Protein AF-A0A2W4J3F5-F1 (afdb_monomer_lite)

Foldseek 3Di:
DDDDDLVRVLCVVCVVCLVVQLVVLCVVPVDSVRSNVVSVVVSVVCSVCVVVDPD

InterPro domains:
  IPR007627 RNA polymerase sigma-70 region 2 [PF04542] (15-54)
  IPR013325 RNA polymerase sigma factor, region 2 [SSF88946] (9-55)
  IPR039425 RNA polymerase sigma-70-like [PTHR43133] (9-55)

Structure (mmCIF, N/CA/C/O backbone):
data_AF-A0A2W4J3F5-F1
#
_entry.id   AF-A0A2W4J3F5-F1
#
loop_
_atom_site.group_PDB
_atom_site.id
_atom_site.type_symbol
_atom_site.label_atom_id
_atom_site.label_alt_id
_atom_site.label_comp_id
_atom_site.label_asym_id
_atom_site.label_entity_id
_atom_site.label_seq_id
_atom_site.pdbx_PDB_ins_code
_atom_site.Cartn_x
_atom_site.Cartn_y
_atom_site.Cartn_z
_atom_site.occupancy
_atom_site.B_iso_or_equiv
_atom_site.auth_seq_id
_atom_site.auth_comp_id
_atom_site.auth_asym_id
_atom_site.auth_atom_id
_atom_site.pdbx_PDB_model_num
ATOM 1 N N . MET A 1 1 ? 2.943 6.940 -31.430 1.00 65.06 1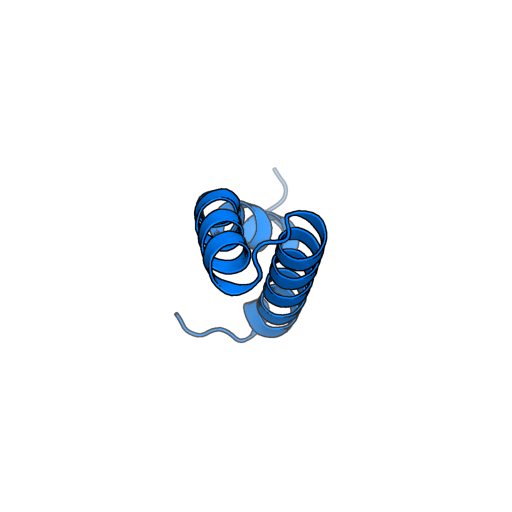 MET A N 1
ATOM 2 C CA . MET A 1 1 ? 2.512 6.588 -30.061 1.00 65.06 1 MET A CA 1
ATOM 3 C C . MET A 1 1 ? 3.777 6.509 -29.230 1.00 65.06 1 MET A C 1
ATOM 5 O O . MET A 1 1 ? 4.659 5.754 -29.616 1.00 65.06 1 MET A O 1
ATOM 9 N N . SER A 1 2 ? 3.931 7.353 -28.210 1.00 72.94 2 SER A N 1
ATOM 10 C CA . SER A 1 2 ? 5.087 7.271 -27.307 1.00 72.94 2 SER A CA 1
ATOM 11 C C . SER A 1 2 ? 4.979 6.006 -26.455 1.00 72.94 2 SER A C 1
ATOM 13 O O . SER A 1 2 ? 3.865 5.602 -26.119 1.00 72.94 2 SER A O 1
ATOM 15 N N . ALA A 1 3 ? 6.110 5.365 -26.154 1.00 73.25 3 ALA A N 1
ATOM 16 C CA . ALA A 1 3 ? 6.142 4.234 -25.231 1.00 73.25 3 ALA A CA 1
ATOM 17 C C . ALA A 1 3 ? 5.687 4.686 -23.827 1.00 73.25 3 ALA A C 1
ATOM 19 O O . ALA A 1 3 ? 5.964 5.836 -23.470 1.00 73.25 3 ALA A O 1
ATOM 20 N N . PRO A 1 4 ? 4.985 3.829 -23.059 1.00 76.50 4 PRO A N 1
ATOM 21 C CA . PRO A 1 4 ? 4.620 4.142 -21.681 1.00 76.50 4 PRO A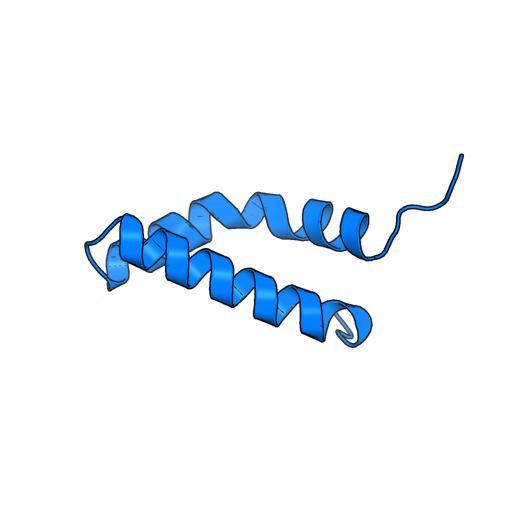 CA 1
ATOM 22 C C . PRO A 1 4 ? 5.877 4.418 -20.852 1.00 76.50 4 PRO A C 1
ATOM 24 O O . PRO A 1 4 ? 6.920 3.789 -21.050 1.00 76.50 4 PRO A O 1
ATOM 27 N N . SER A 1 5 ? 5.789 5.404 -19.964 1.00 90.06 5 SER A N 1
ATOM 28 C CA . SER A 1 5 ? 6.855 5.699 -19.011 1.00 90.06 5 SER A CA 1
ATOM 29 C C . SER A 1 5 ? 6.860 4.676 -17.869 1.00 90.06 5 SER A C 1
ATOM 31 O O . SER A 1 5 ? 5.867 3.988 -17.632 1.00 90.06 5 SER A O 1
ATOM 33 N N . ILE A 1 6 ? 7.966 4.608 -17.119 1.00 87.81 6 ILE A N 1
ATOM 34 C CA . ILE A 1 6 ? 8.058 3.794 -15.892 1.00 87.81 6 ILE A CA 1
ATOM 35 C C . ILE A 1 6 ? 6.924 4.157 -14.914 1.00 87.81 6 ILE A C 1
ATOM 37 O O . ILE A 1 6 ? 6.382 3.279 -14.245 1.00 87.81 6 ILE A O 1
ATOM 41 N N . ASP A 1 7 ? 6.520 5.430 -14.884 1.00 91.50 7 ASP A N 1
ATOM 42 C CA . ASP A 1 7 ? 5.418 5.911 -14.051 1.00 91.50 7 ASP A CA 1
ATOM 43 C C . ASP A 1 7 ? 4.068 5.331 -14.501 1.00 91.50 7 ASP A C 1
ATOM 45 O O . ASP A 1 7 ? 3.295 4.853 -13.668 1.00 91.50 7 ASP A O 1
ATOM 49 N N . ASP A 1 8 ? 3.805 5.306 -15.812 1.00 93.38 8 ASP A N 1
ATOM 50 C CA . ASP A 1 8 ? 2.570 4.740 -16.372 1.00 93.38 8 ASP A CA 1
ATOM 51 C C . ASP A 1 8 ? 2.473 3.231 -16.108 1.00 93.38 8 ASP A C 1
ATOM 53 O O . ASP A 1 8 ? 1.406 2.717 -15.758 1.00 93.38 8 ASP A O 1
ATOM 57 N N . ASP A 1 9 ? 3.592 2.514 -16.246 1.00 93.88 9 ASP A N 1
ATOM 58 C CA . ASP A 1 9 ? 3.645 1.077 -15.990 1.00 93.88 9 ASP A CA 1
ATOM 59 C C . ASP A 1 9 ? 3.472 0.746 -14.510 1.00 93.88 9 ASP A C 1
ATOM 61 O O . ASP A 1 9 ? 2.716 -0.174 -14.179 1.00 93.88 9 ASP A O 1
ATOM 65 N N . PHE A 1 10 ? 4.103 1.515 -13.618 1.00 94.88 10 PHE A N 1
ATOM 66 C CA . PHE A 1 10 ? 3.917 1.337 -12.183 1.00 94.88 10 PHE A CA 1
ATOM 67 C C . PHE A 1 10 ? 2.452 1.533 -11.796 1.00 94.88 10 PHE A C 1
ATOM 69 O O . PHE A 1 10 ? 1.873 0.662 -11.150 1.00 94.88 10 PHE A O 1
ATOM 76 N N . VAL A 1 11 ? 1.824 2.636 -12.223 1.00 94.19 11 VAL A N 1
ATOM 77 C CA . VAL A 1 11 ? 0.415 2.912 -1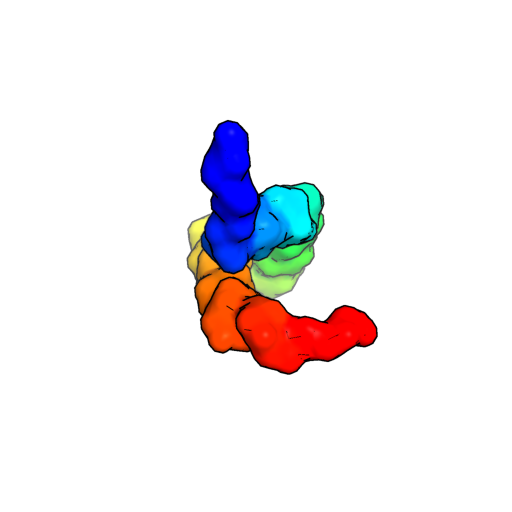1.904 1.00 94.19 11 VAL A CA 1
ATOM 78 C C . VAL A 1 11 ? -0.480 1.790 -12.420 1.00 94.19 11 VAL A C 1
ATOM 80 O O . VAL A 1 11 ? -1.294 1.264 -11.664 1.00 94.19 11 VAL A O 1
ATOM 83 N N . ARG A 1 12 ? -0.297 1.363 -13.673 1.00 95.06 12 ARG A N 1
ATOM 84 C CA . ARG A 1 12 ? -1.095 0.290 -14.283 1.00 95.06 12 ARG A CA 1
ATOM 85 C C . ARG A 1 12 ? -0.988 -1.032 -13.520 1.00 95.06 12 ARG A C 1
ATOM 87 O O . ARG A 1 12 ? -1.980 -1.749 -13.406 1.00 95.06 12 ARG A O 1
ATOM 94 N N . LEU A 1 13 ? 0.205 -1.377 -13.042 1.00 94.88 13 LEU A N 1
ATOM 95 C CA . LEU A 1 13 ? 0.442 -2.621 -12.311 1.00 94.88 13 LEU A CA 1
ATOM 96 C C . LEU A 1 13 ? 0.001 -2.529 -10.848 1.00 94.88 13 LEU A C 1
ATOM 98 O O . LEU A 1 13 ? -0.475 -3.517 -10.297 1.00 94.88 13 LEU A O 1
ATOM 102 N N . ALA A 1 14 ? 0.147 -1.363 -10.223 1.00 94.94 14 ALA A N 1
ATOM 103 C CA . ALA A 1 14 ? -0.092 -1.184 -8.800 1.00 94.94 14 ALA A CA 1
ATOM 104 C C . ALA A 1 14 ? -1.556 -0.835 -8.468 1.00 94.94 14 ALA A C 1
ATOM 106 O O . ALA A 1 14 ? -2.031 -1.200 -7.393 1.00 94.94 14 ALA A O 1
ATOM 107 N N . ASP A 1 15 ? -2.296 -0.160 -9.354 1.00 94.44 15 ASP A N 1
ATOM 108 C CA . ASP A 1 15 ? -3.678 0.290 -9.105 1.00 94.44 15 ASP A CA 1
ATOM 109 C C . ASP A 1 15 ? -4.649 -0.826 -8.652 1.00 94.44 15 ASP A C 1
ATOM 111 O O . ASP A 1 15 ? -5.366 -0.616 -7.665 1.00 94.44 15 ASP A O 1
ATOM 115 N N . PRO A 1 16 ? -4.629 -2.048 -9.232 1.00 96.62 16 PRO A N 1
ATOM 116 C CA . PRO A 1 16 ? -5.530 -3.125 -8.813 1.00 96.62 16 PRO A CA 1
ATOM 117 C C . PRO A 1 16 ? -5.408 -3.508 -7.330 1.00 96.62 16 PRO A C 1
ATOM 119 O O . PRO A 1 16 ? -6.390 -3.928 -6.716 1.00 96.62 16 PRO A O 1
ATOM 122 N N . PHE A 1 17 ? -4.225 -3.335 -6.731 1.00 96.31 17 PHE A N 1
ATOM 123 C CA . PHE A 1 17 ? -3.958 -3.711 -5.341 1.00 96.31 17 PHE A CA 1
ATOM 124 C C . PHE A 1 17 ? -4.436 -2.670 -4.325 1.00 96.31 17 PHE A C 1
ATOM 126 O O . PHE A 1 17 ? -4.546 -2.976 -3.136 1.00 96.31 17 PHE A O 1
ATOM 133 N N . ARG A 1 18 ? -4.769 -1.449 -4.763 1.00 95.25 18 ARG A N 1
ATOM 134 C CA . ARG A 1 18 ? -5.013 -0.311 -3.862 1.00 95.25 18 ARG A CA 1
ATOM 135 C C . ARG A 1 18 ? -6.132 -0.591 -2.873 1.00 95.25 18 ARG A C 1
ATOM 137 O O . ARG A 1 18 ? -6.008 -0.314 -1.682 1.00 95.25 18 ARG A O 1
ATOM 144 N N . ARG A 1 19 ? -7.234 -1.158 -3.367 1.00 96.38 19 ARG A N 1
ATOM 145 C CA . ARG A 1 19 ? -8.416 -1.453 -2.551 1.00 96.38 19 ARG A CA 1
ATOM 146 C C . ARG A 1 19 ? -8.136 -2.533 -1.510 1.00 96.38 19 ARG A C 1
ATOM 148 O O . ARG A 1 19 ? -8.610 -2.428 -0.381 1.00 96.38 19 ARG A O 1
ATOM 155 N N . GLU A 1 20 ? -7.388 -3.566 -1.884 1.00 97.75 20 GLU A N 1
ATOM 156 C CA . GLU A 1 20 ? -7.057 -4.663 -0.977 1.00 97.75 20 GLU A CA 1
ATOM 157 C C . GLU A 1 20 ? -6.049 -4.225 0.088 1.00 97.75 20 GLU A C 1
ATOM 159 O O . GLU A 1 20 ? -6.262 -4.498 1.271 1.00 97.75 20 GLU A O 1
ATOM 164 N N . LEU A 1 21 ? -5.018 -3.474 -0.308 1.00 97.88 21 LEU A N 1
ATOM 165 C CA . LEU A 1 21 ? -4.032 -2.901 0.607 1.00 97.88 21 LEU A CA 1
ATOM 166 C C . LEU A 1 21 ? -4.689 -1.945 1.603 1.00 97.88 21 LEU A C 1
ATOM 168 O O . LEU A 1 21 ? -4.459 -2.072 2.802 1.00 97.88 21 LEU A O 1
ATOM 172 N N . LEU A 1 22 ? -5.589 -1.069 1.146 1.00 98.38 22 LEU A N 1
ATOM 173 C CA . LEU A 1 22 ? -6.347 -0.193 2.041 1.00 98.38 22 LEU A CA 1
ATOM 174 C C . LEU A 1 22 ? -7.187 -0.991 3.041 1.00 98.38 22 LEU A C 1
ATOM 176 O O . LEU A 1 22 ? -7.163 -0.707 4.236 1.00 98.38 22 LEU A O 1
ATOM 180 N N . ALA A 1 23 ? -7.897 -2.024 2.579 1.00 98.38 23 ALA A N 1
ATOM 181 C CA . ALA A 1 23 ? -8.679 -2.878 3.466 1.00 98.38 23 ALA A CA 1
ATOM 182 C C . ALA A 1 23 ? -7.793 -3.629 4.478 1.00 98.38 23 ALA A C 1
ATOM 184 O O . ALA A 1 23 ? -8.201 -3.828 5.622 1.00 98.38 23 ALA A O 1
ATOM 185 N N . HIS A 1 24 ? -6.593 -4.051 4.076 1.00 98.25 24 HIS A N 1
ATOM 186 C CA . HIS A 1 24 ? -5.621 -4.693 4.956 1.00 98.25 24 HIS A CA 1
ATOM 187 C C . HIS A 1 24 ? -5.089 -3.724 6.020 1.00 98.25 24 HIS A C 1
ATOM 189 O O . HIS A 1 24 ? -5.195 -4.021 7.210 1.00 98.25 24 HIS A O 1
ATOM 195 N N . CYS A 1 25 ? -4.614 -2.545 5.613 1.00 98.38 25 CYS A N 1
ATOM 196 C CA . CYS A 1 25 ? -4.134 -1.507 6.522 1.00 98.38 25 CYS A CA 1
ATOM 197 C C . CYS A 1 25 ? -5.238 -1.054 7.489 1.00 98.38 25 CYS A C 1
ATOM 199 O O . CYS A 1 25 ? -4.994 -0.933 8.687 1.00 98.38 25 CYS A O 1
ATOM 201 N N . TYR A 1 26 ? -6.477 -0.911 7.008 1.00 98.56 26 TYR A N 1
ATOM 202 C CA . TYR A 1 26 ? -7.619 -0.574 7.856 1.00 98.56 26 TYR A CA 1
ATOM 203 C C . TYR A 1 26 ? -7.901 -1.648 8.914 1.00 98.56 26 TYR A C 1
ATOM 205 O O . TYR A 1 26 ? -8.131 -1.316 10.074 1.00 98.56 26 TYR A O 1
ATOM 213 N N . ARG A 1 27 ? -7.826 -2.940 8.558 1.00 98.50 27 ARG A N 1
ATOM 214 C CA . ARG A 1 27 ? -7.987 -4.036 9.532 1.00 98.50 27 ARG A CA 1
ATOM 215 C C . ARG A 1 27 ? -6.907 -4.036 10.618 1.00 98.50 27 ARG A C 1
ATOM 217 O O . ARG A 1 27 ? -7.188 -4.481 11.724 1.00 98.50 27 ARG A O 1
ATOM 224 N N . MET A 1 28 ? -5.697 -3.571 10.309 1.00 97.94 28 MET A N 1
ATOM 225 C CA . MET A 1 28 ? -4.588 -3.509 11.267 1.00 97.94 28 MET A CA 1
ATOM 226 C C . MET A 1 28 ? -4.651 -2.278 12.173 1.00 97.94 28 MET A C 1
ATOM 228 O O . MET A 1 28 ? -4.350 -2.380 13.358 1.00 97.94 28 MET A O 1
ATOM 232 N N . LEU A 1 29 ? -5.009 -1.121 11.610 1.00 98.19 29 LEU A N 1
ATOM 233 C CA . LEU A 1 29 ? -4.902 0.176 12.283 1.00 98.19 29 LEU A CA 1
ATOM 234 C C . LEU A 1 29 ? -6.227 0.653 12.890 1.00 98.19 29 LEU A C 1
ATOM 236 O O . LEU A 1 29 ? -6.224 1.468 13.805 1.00 98.19 29 LEU A O 1
ATOM 240 N N . GLY A 1 30 ? -7.368 0.176 12.382 1.00 98.12 30 GLY A N 1
ATOM 241 C CA . GLY A 1 30 ? -8.701 0.601 12.824 1.00 98.12 30 GLY A CA 1
ATOM 242 C C . GLY A 1 30 ? -9.085 2.033 12.422 1.00 98.12 30 GLY A C 1
ATOM 243 O O . GLY A 1 30 ? -10.168 2.496 12.771 1.00 98.12 30 GLY A O 1
ATOM 244 N N . SER A 1 31 ? -8.229 2.724 11.667 1.00 98.19 31 SER A N 1
ATOM 245 C CA . SER A 1 31 ? -8.375 4.116 11.239 1.00 98.19 31 SER A CA 1
ATOM 246 C C . SER A 1 31 ? -8.215 4.202 9.726 1.00 98.19 31 SER A C 1
ATOM 248 O O . SER A 1 31 ? -7.261 3.663 9.166 1.00 98.19 3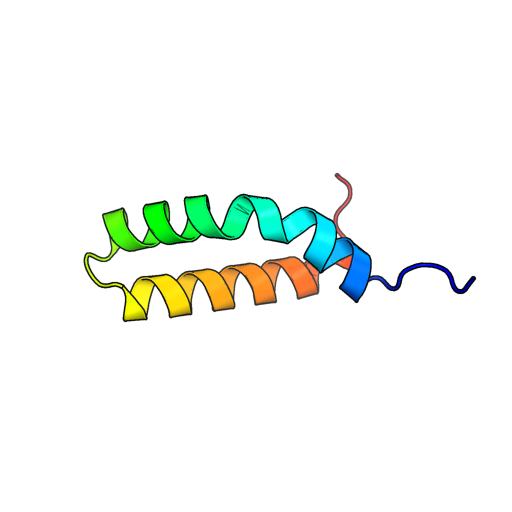1 SER A O 1
ATOM 250 N N . VAL A 1 32 ? -9.174 4.840 9.048 1.00 97.50 32 VAL A N 1
ATOM 251 C CA . VAL A 1 32 ? -9.138 4.983 7.582 1.00 97.50 32 VAL A CA 1
ATOM 252 C C . VAL A 1 32 ? -8.018 5.929 7.165 1.00 97.50 32 VAL A C 1
ATOM 254 O O . VAL A 1 32 ? -7.290 5.609 6.235 1.00 97.50 32 VAL A O 1
ATOM 257 N N . HIS A 1 33 ? -7.836 7.038 7.885 1.00 98.31 33 HIS A N 1
ATOM 258 C CA . HIS A 1 33 ? -6.789 8.015 7.583 1.00 98.31 33 HIS A CA 1
ATOM 259 C C . HIS A 1 33 ? -5.391 7.403 7.710 1.00 98.31 33 HIS A C 1
ATOM 261 O O . HIS A 1 33 ? -4.613 7.458 6.763 1.00 98.31 33 HIS A O 1
ATOM 267 N N . ASP A 1 34 ? -5.111 6.713 8.819 1.00 98.31 34 ASP A N 1
ATOM 268 C CA . ASP A 1 34 ? -3.801 6.074 9.011 1.00 98.31 34 ASP A CA 1
ATOM 269 C C . ASP A 1 34 ? -3.566 4.944 7.992 1.00 98.31 34 ASP A C 1
ATOM 271 O O . ASP A 1 34 ? -2.440 4.694 7.561 1.00 98.31 34 ASP A O 1
ATOM 275 N N . ALA A 1 35 ? -4.634 4.258 7.569 1.00 98.56 35 ALA A N 1
ATOM 276 C CA . ALA A 1 35 ? -4.553 3.243 6.527 1.00 98.56 35 ALA A CA 1
ATOM 277 C C . ALA A 1 35 ? -4.252 3.842 5.146 1.00 98.56 35 ALA A C 1
ATOM 279 O O . ALA A 1 35 ? -3.451 3.274 4.405 1.00 98.56 35 ALA A O 1
ATOM 280 N N . GLU A 1 36 ? -4.862 4.974 4.793 1.00 98.12 36 GLU A N 1
ATOM 281 C CA . GLU A 1 36 ? -4.579 5.690 3.546 1.00 98.12 36 GLU A CA 1
ATOM 282 C C . GLU A 1 36 ? -3.134 6.192 3.495 1.00 98.12 36 GLU A C 1
ATOM 284 O O . GLU A 1 36 ? -2.479 6.038 2.461 1.00 98.12 36 GLU A O 1
ATOM 289 N N . ASP A 1 37 ? -2.622 6.729 4.603 1.00 98.25 37 ASP A N 1
ATOM 290 C CA . ASP A 1 37 ? -1.235 7.189 4.710 1.00 98.25 37 ASP A CA 1
ATOM 291 C C . ASP A 1 37 ? -0.246 6.026 4.559 1.00 98.25 37 ASP A C 1
ATOM 293 O O . ASP A 1 37 ? 0.698 6.100 3.767 1.00 98.25 37 ASP A O 1
ATOM 297 N N . LEU A 1 38 ? -0.499 4.900 5.236 1.00 98.12 38 LEU A N 1
ATOM 298 C CA . LEU A 1 38 ? 0.351 3.713 5.136 1.00 98.12 38 LEU A CA 1
ATOM 299 C C . LEU A 1 38 ? 0.346 3.100 3.726 1.00 98.12 38 LEU A C 1
ATOM 301 O O . LEU A 1 38 ? 1.389 2.657 3.231 1.00 98.12 38 LEU A O 1
ATOM 305 N N . VAL A 1 39 ? -0.807 3.087 3.050 1.00 97.69 39 VAL A N 1
ATOM 306 C CA . VAL A 1 39 ? -0.891 2.666 1.644 1.00 97.69 39 VAL A CA 1
ATOM 307 C C . VAL A 1 39 ? -0.052 3.595 0.772 1.00 97.69 39 VAL A C 1
ATOM 309 O O . VAL A 1 39 ? 0.762 3.111 -0.011 1.00 97.69 39 VAL A O 1
ATOM 312 N N . GLN A 1 40 ? -0.185 4.914 0.921 1.00 96.56 40 GLN A N 1
ATOM 313 C CA . GLN A 1 40 ? 0.605 5.868 0.138 1.00 96.56 40 GLN A CA 1
ATOM 314 C C . GLN A 1 40 ? 2.111 5.673 0.339 1.00 96.56 40 GLN A C 1
ATOM 316 O O . GLN A 1 40 ? 2.858 5.603 -0.639 1.00 96.56 40 GLN A O 1
ATOM 321 N N . GLU A 1 41 ? 2.564 5.517 1.583 1.00 97.94 41 GLU A N 1
ATOM 322 C CA . GLU A 1 41 ? 3.977 5.273 1.872 1.00 97.94 41 GLU A CA 1
ATOM 323 C C . GLU A 1 41 ? 4.473 3.966 1.232 1.00 97.94 41 GLU A C 1
ATOM 325 O O . GLU A 1 41 ? 5.565 3.917 0.657 1.00 97.94 41 GLU A O 1
ATOM 330 N N . THR A 1 42 ? 3.651 2.916 1.267 1.00 97.25 42 THR A N 1
ATOM 331 C CA . THR A 1 42 ? 3.960 1.624 0.642 1.00 97.25 42 THR A CA 1
ATOM 332 C C . THR A 1 42 ? 4.124 1.761 -0.873 1.00 97.25 42 THR A C 1
ATOM 334 O O . THR A 1 42 ? 5.113 1.278 -1.427 1.00 97.25 42 THR A O 1
ATOM 337 N N . TYR A 1 43 ? 3.215 2.476 -1.543 1.00 96.31 43 TYR A N 1
ATOM 338 C CA . TYR A 1 43 ? 3.313 2.744 -2.981 1.00 96.31 43 TYR A CA 1
ATOM 339 C C . TYR A 1 43 ? 4.549 3.579 -3.324 1.00 96.31 43 TYR A C 1
ATOM 341 O O . TYR A 1 43 ? 5.233 3.268 -4.294 1.00 96.31 43 TYR A O 1
ATOM 349 N N . LEU A 1 44 ? 4.888 4.593 -2.522 1.00 96.25 44 LEU A N 1
ATOM 350 C CA . LEU A 1 44 ? 6.094 5.401 -2.733 1.00 96.25 44 LEU A CA 1
ATOM 351 C C . LEU A 1 44 ? 7.373 4.567 -2.622 1.00 96.25 44 LEU A C 1
ATOM 353 O O . LEU A 1 44 ? 8.303 4.751 -3.409 1.00 96.25 44 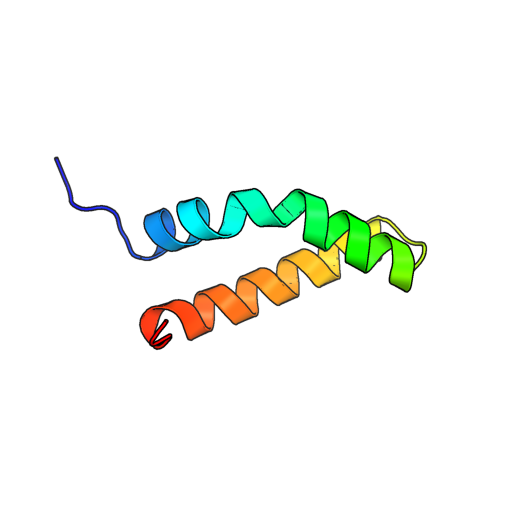LEU A O 1
ATOM 357 N N . ARG A 1 45 ? 7.433 3.650 -1.653 1.00 96.56 45 ARG A N 1
ATOM 358 C CA . ARG A 1 45 ? 8.562 2.722 -1.507 1.00 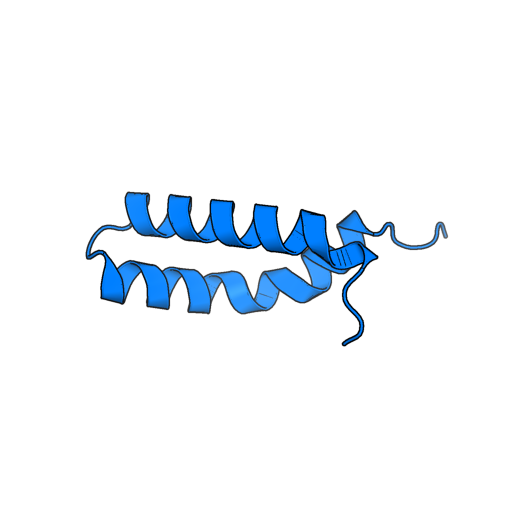96.56 45 ARG A CA 1
ATOM 359 C C . ARG A 1 45 ? 8.639 1.755 -2.688 1.00 96.56 45 ARG A C 1
ATOM 361 O O . ARG A 1 45 ? 9.729 1.548 -3.211 1.00 96.56 45 ARG A O 1
ATOM 368 N N . ALA A 1 46 ? 7.500 1.220 -3.127 1.00 96.12 46 ALA A N 1
ATOM 369 C CA . ALA A 1 46 ? 7.427 0.324 -4.276 1.00 96.12 46 ALA A CA 1
ATOM 370 C C . ALA A 1 46 ? 7.854 1.024 -5.575 1.00 96.12 46 ALA A C 1
ATOM 372 O O . ALA A 1 46 ? 8.707 0.505 -6.283 1.00 96.12 46 ALA A O 1
ATOM 373 N N . TRP A 1 47 ? 7.352 2.233 -5.841 1.00 95.62 47 TRP A N 1
ATOM 374 C CA . TRP A 1 47 ? 7.720 3.028 -7.016 1.00 95.62 47 TRP A CA 1
ATOM 375 C C . TRP A 1 47 ? 9.226 3.311 -7.069 1.00 95.62 47 TRP A C 1
ATOM 377 O O . TRP A 1 47 ? 9.857 3.107 -8.100 1.00 95.62 47 TRP A O 1
ATOM 387 N N . ARG A 1 48 ? 9.842 3.681 -5.936 1.00 94.81 48 ARG A N 1
ATOM 388 C CA . ARG A 1 48 ? 11.300 3.913 -5.847 1.00 94.81 48 ARG A CA 1
ATOM 389 C C . ARG A 1 48 ? 12.155 2.671 -6.107 1.00 94.81 48 ARG A C 1
ATOM 391 O O . ARG A 1 48 ? 13.349 2.820 -6.348 1.00 94.81 48 ARG A O 1
ATOM 398 N N . ALA A 1 49 ? 11.585 1.479 -5.953 1.00 95.25 49 ALA A N 1
ATOM 399 C CA . ALA A 1 49 ? 12.266 0.208 -6.177 1.00 95.25 49 ALA A CA 1
ATOM 400 C C . ALA A 1 49 ? 11.873 -0.448 -7.511 1.00 95.25 49 ALA A C 1
ATOM 402 O O . ALA A 1 49 ? 12.468 -1.456 -7.885 1.00 95.25 49 ALA A O 1
ATOM 403 N N . PHE A 1 50 ? 10.874 0.097 -8.208 1.00 94.50 50 PHE A N 1
ATOM 404 C CA . PHE A 1 50 ? 10.229 -0.537 -9.352 1.00 94.50 50 PHE A CA 1
ATOM 405 C C . PHE A 1 50 ? 11.174 -0.700 -10.547 1.00 94.50 50 PHE A C 1
ATOM 407 O O . PHE A 1 50 ? 11.151 -1.734 -11.204 1.00 94.50 50 PHE A O 1
ATOM 414 N N . ASP A 1 51 ? 12.066 0.265 -10.775 1.00 90.56 51 ASP A N 1
ATOM 415 C CA . ASP A 1 51 ? 13.083 0.228 -11.834 1.00 90.56 51 ASP A CA 1
ATOM 416 C C . ASP A 1 51 ? 14.124 -0.890 -11.653 1.00 90.56 51 ASP A C 1
ATOM 418 O O . ASP A 1 51 ? 14.762 -1.310 -12.617 1.00 90.56 51 ASP A O 1
ATOM 422 N N . LYS A 1 52 ? 14.302 -1.367 -10.417 1.00 92.06 52 LYS A N 1
ATOM 423 C CA . LYS A 1 52 ? 15.287 -2.392 -10.030 1.00 92.06 52 LYS A CA 1
ATOM 424 C C . LYS A 1 52 ? 14.648 -3.727 -9.674 1.00 92.06 52 LYS A C 1
ATOM 426 O O . LYS A 1 52 ? 15.351 -4.643 -9.254 1.00 92.06 52 LYS A O 1
ATOM 431 N N . PHE A 1 53 ? 13.328 -3.823 -9.757 1.00 90.06 53 PHE A N 1
ATOM 432 C CA . PHE A 1 53 ? 12.608 -5.027 -9.391 1.00 90.06 53 PHE A CA 1
ATOM 433 C C . PHE A 1 53 ? 12.746 -6.079 -10.499 1.00 90.06 53 PHE A C 1
ATOM 435 O O . PHE A 1 53 ? 12.456 -5.798 -11.658 1.00 90.06 53 PHE A O 1
ATOM 442 N N . GLU A 1 54 ? 13.193 -7.287 -10.146 1.00 85.81 54 GLU A N 1
ATOM 443 C CA . GLU A 1 54 ? 13.491 -8.346 -11.127 1.00 85.81 54 GLU A CA 1
ATOM 444 C C . GLU A 1 54 ? 12.305 -9.278 -11.442 1.00 85.81 54 GLU A C 1
ATOM 446 O O . GLU A 1 54 ? 12.410 -10.054 -12.391 1.00 85.81 54 GLU A O 1
ATOM 451 N N . GLY A 1 55 ? 11.167 -9.147 -10.740 1.00 71.00 55 GLY A N 1
ATOM 452 C CA . GLY A 1 55 ? 9.955 -9.939 -11.006 1.00 71.00 55 GLY A CA 1
ATOM 453 C C . GLY A 1 55 ? 9.935 -11.305 -10.340 1.00 71.00 55 GLY A C 1
ATOM 454 O O . GLY A 1 55 ? 10.770 -12.157 -10.702 1.00 71.00 55 GLY A O 1
#

pLDDT: mean 93.59, std 7.54, range [65.06, 98.56]

Radius of gyration: 13.09 Å; chains: 1; bounding box: 24×18×43 Å

Secondary structure (DSSP, 8-state):
-PPPPHHHHHHHHHGGGHHHHHHHHHHHHS-HHHHHHHHHHHHHHHHHHHTT---

Sequence (55 aa):
MSAPSIDDDFVRLADPFRRELLAHCYRMLGSVHDAEDLVQETYLRAWRAFDKFEG

Organism: NCBI:txid37925